Protein AF-A0A9P6ZBT2-F1 (afdb_monomer)

Secondary structure (DSSP, 8-state):
------------HHHHHHHHHHHHHHHHHHHHHHHH-PPPPHHHHHHHHHS-HHHHHHHHHHHHHT------TTTSSPPPP-HHHHHHHHHH-HHHHHHHHHHHHHHHHHHHHHHHHHHHHHHHHHHHHH---HHHHHHHHHHHHHHHHHHHHHHHHHHHHHHHHHHTT-

pLDDT: mean 78.72, std 13.56, range [38.09, 94.31]

Radius of gyration: 25.23 Å; Cα contacts (8 Å, |Δi|>4): 59; chains: 1; bounding box: 61×51×76 Å

Organism: NCBI:txid936053

Sequence (170 aa):
MGENVNEQLNISEEAMEALYSAFIRRYQQEQEERQNGTFLPVEITSELEDTSEQQQEENFKRFRKNSKRYTLDKWTTPERINSELYKEISRHKTDTTDAISKIYDIADTTRFQAKFATEIYEELQYVLQRTNILEEAREILQRTTEQSKRLAIFGLIQAKNQERIVVFGH

Structure (mmCIF, N/CA/C/O backbone):
data_AF-A0A9P6ZBT2-F1
#
_entry.id   AF-A0A9P6ZBT2-F1
#
loop_
_atom_site.group_PDB
_atom_site.id
_atom_site.type_symbol
_atom_site.label_atom_id
_atom_site.label_alt_id
_atom_site.label_comp_id
_atom_site.label_asym_id
_atom_site.label_entity_id
_atom_site.label_seq_id
_atom_site.pdbx_PDB_ins_code
_atom_site.Cartn_x
_atom_site.Cartn_y
_atom_site.Cartn_z
_atom_site.occupancy
_atom_site.B_iso_or_equiv
_atom_site.auth_seq_id
_atom_site.auth_comp_id
_atom_site.auth_asym_id
_atom_site.auth_atom_id
_atom_site.pdbx_PDB_model_num
ATOM 1 N N . MET A 1 1 ? -11.285 -37.917 48.757 1.00 38.09 1 MET A N 1
ATOM 2 C CA . MET A 1 1 ? -12.545 -37.881 47.989 1.00 38.09 1 MET A CA 1
ATOM 3 C C . MET A 1 1 ? -12.279 -36.980 46.801 1.00 38.09 1 MET A C 1
ATOM 5 O O . MET A 1 1 ? -11.949 -35.827 47.026 1.00 38.09 1 MET A O 1
ATOM 9 N N . GLY A 1 2 ? -12.227 -37.538 45.591 1.00 39.59 2 GLY A N 1
ATOM 10 C CA . GLY A 1 2 ? -11.943 -36.774 44.376 1.00 39.59 2 GLY A CA 1
ATOM 11 C C . GLY A 1 2 ? -13.246 -36.261 43.781 1.00 39.59 2 GLY A C 1
ATOM 12 O O . GLY A 1 2 ? -14.105 -37.066 43.427 1.00 39.59 2 GLY A O 1
ATOM 13 N N . GLU A 1 3 ? -13.401 -34.945 43.707 1.00 41.00 3 GLU A N 1
ATOM 14 C CA . GLU A 1 3 ? -14.482 -34.308 42.962 1.00 41.00 3 GLU A CA 1
ATOM 15 C C . GLU A 1 3 ? -14.174 -34.436 41.466 1.00 41.00 3 GLU A C 1
ATOM 17 O O . GLU A 1 3 ? -13.308 -33.753 40.924 1.00 41.00 3 GLU A O 1
ATOM 22 N N . ASN A 1 4 ? -14.857 -35.368 40.799 1.00 47.28 4 ASN A N 1
ATOM 23 C CA . ASN A 1 4 ? -14.935 -35.396 39.344 1.00 47.28 4 ASN A CA 1
ATOM 24 C C . ASN A 1 4 ? -15.876 -34.270 38.906 1.00 47.28 4 ASN A C 1
ATOM 26 O O . ASN A 1 4 ? -17.093 -34.451 38.865 1.00 47.28 4 ASN A O 1
ATOM 30 N N . VAL A 1 5 ? -15.308 -33.112 38.576 1.00 48.91 5 VAL A N 1
ATOM 31 C CA . VAL A 1 5 ? -16.007 -32.054 37.843 1.00 48.91 5 VAL A CA 1
ATOM 32 C C . VAL A 1 5 ? -16.104 -32.504 36.388 1.00 48.91 5 VAL A C 1
ATOM 34 O O . VAL A 1 5 ? -15.252 -32.201 35.561 1.00 48.91 5 VAL A O 1
ATOM 37 N N . ASN A 1 6 ? -17.121 -33.309 36.090 1.00 53.09 6 ASN A N 1
ATOM 38 C CA . ASN A 1 6 ? -17.529 -33.593 34.722 1.00 53.09 6 ASN A CA 1
ATOM 39 C C . ASN A 1 6 ? -18.674 -32.625 34.399 1.00 53.09 6 ASN A C 1
ATOM 41 O O . ASN A 1 6 ? -19.847 -32.993 34.439 1.00 53.09 6 ASN A O 1
ATOM 45 N N . GLU A 1 7 ? -18.331 -31.355 34.169 1.00 52.41 7 GLU A N 1
ATOM 46 C CA . GLU A 1 7 ? -19.251 -30.377 33.586 1.00 52.41 7 GLU A CA 1
ATOM 47 C C . GLU A 1 7 ? -19.532 -30.809 32.145 1.00 52.41 7 GLU A C 1
ATOM 49 O O . GLU A 1 7 ? -18.860 -30.417 31.192 1.00 52.41 7 GLU A O 1
ATOM 54 N N . GLN A 1 8 ? -20.522 -31.686 31.988 1.00 57.12 8 GLN A N 1
ATOM 55 C CA . GLN A 1 8 ? -21.151 -31.916 30.701 1.00 57.12 8 GLN A CA 1
ATOM 56 C C . GLN A 1 8 ? -21.756 -30.580 30.267 1.00 57.12 8 GLN A C 1
ATOM 58 O O . GLN A 1 8 ? -22.723 -30.103 30.859 1.00 57.12 8 GLN A O 1
ATOM 63 N N . LEU A 1 9 ? -21.133 -29.957 29.267 1.00 58.53 9 LEU A N 1
ATOM 64 C CA . LEU A 1 9 ? -21.651 -28.806 28.537 1.00 58.53 9 LEU A CA 1
ATOM 65 C C . LEU A 1 9 ? -23.080 -29.124 28.083 1.00 58.53 9 LEU A C 1
ATOM 67 O O . LEU A 1 9 ? -23.288 -29.806 27.083 1.00 58.53 9 LEU A O 1
ATOM 71 N N . ASN A 1 10 ? -24.063 -28.654 28.849 1.00 60.25 10 ASN A N 1
ATOM 72 C CA . ASN A 1 10 ? -25.479 -28.874 28.588 1.00 60.25 10 ASN A CA 1
ATOM 73 C C . ASN A 1 10 ? -25.926 -27.871 27.512 1.00 60.25 10 ASN A C 1
ATOM 75 O O . ASN A 1 10 ? -26.589 -26.871 27.784 1.00 60.25 10 ASN A O 1
ATOM 79 N N . ILE A 1 11 ? -25.438 -28.079 26.291 1.00 66.81 11 ILE A N 1
ATOM 80 C CA . ILE A 1 11 ? -25.773 -27.268 25.123 1.00 66.81 11 ILE A CA 1
ATOM 81 C C . ILE A 1 11 ? -27.145 -27.741 24.640 1.00 66.81 11 ILE A C 1
ATOM 83 O O . ILE A 1 11 ? -27.321 -28.922 24.349 1.00 66.81 11 ILE A O 1
ATOM 87 N N . SER A 1 12 ? -28.119 -26.827 24.585 1.00 78.75 12 SER A N 1
ATOM 88 C CA . SER A 1 12 ? -29.441 -27.106 24.007 1.00 78.75 12 SER A CA 1
ATOM 89 C C . SER A 1 12 ? -29.292 -27.628 22.575 1.00 78.75 12 SER A C 1
ATOM 91 O O . SER A 1 12 ? -28.443 -27.140 21.829 1.00 78.75 12 SER A O 1
ATOM 93 N N . GLU A 1 13 ? -30.136 -28.575 22.175 1.00 77.06 13 GLU A N 1
ATOM 94 C CA . GLU A 1 13 ? -30.173 -29.123 20.814 1.00 77.06 13 GLU A CA 1
ATOM 95 C C . GLU A 1 13 ? -30.324 -28.007 19.763 1.00 77.06 13 GLU A C 1
ATOM 97 O O . GLU A 1 13 ? -29.588 -27.977 18.780 1.00 77.06 13 GLU A O 1
ATOM 102 N N . GLU A 1 14 ? -31.132 -26.981 20.052 1.00 79.19 14 GLU A N 1
ATOM 103 C CA . GLU A 1 14 ? -31.263 -25.777 19.215 1.00 79.19 14 GLU A CA 1
ATOM 104 C C . GLU A 1 14 ? -29.958 -24.969 19.113 1.00 79.19 14 GLU A C 1
ATOM 106 O O . GLU A 1 14 ? -29.622 -24.438 18.055 1.00 79.19 14 GLU A O 1
ATOM 111 N N . ALA A 1 15 ? -29.192 -24.872 20.204 1.00 78.56 15 ALA A N 1
ATOM 112 C CA . ALA A 1 15 ? -27.905 -24.178 20.201 1.00 78.56 15 ALA A CA 1
ATOM 113 C C . ALA A 1 15 ? -26.845 -24.976 19.425 1.00 78.56 15 ALA A C 1
ATOM 115 O O . ALA A 1 15 ? -25.990 -24.391 18.758 1.00 78.56 15 ALA A O 1
ATOM 116 N N . MET A 1 16 ? -26.922 -26.307 19.469 1.00 81.62 16 MET A N 1
ATOM 117 C CA . MET A 1 16 ? -26.072 -27.197 18.685 1.00 81.62 16 MET A CA 1
ATOM 118 C C . MET A 1 16 ? -26.392 -27.085 17.187 1.00 81.62 16 MET A C 1
ATOM 120 O O . MET A 1 16 ? -25.478 -26.908 16.383 1.00 81.62 16 MET A O 1
ATOM 124 N N . GLU A 1 17 ? -27.669 -27.097 16.799 1.00 84.81 17 GLU A N 1
ATOM 125 C CA . GLU A 1 17 ? -28.095 -26.894 15.407 1.00 84.81 17 GLU A CA 1
ATOM 126 C C . GLU A 1 17 ? -27.737 -25.497 14.877 1.00 84.81 17 GLU A C 1
ATOM 128 O O . GLU A 1 17 ? -27.264 -25.354 13.743 1.00 84.81 17 GLU A O 1
ATOM 133 N N . ALA A 1 18 ? -27.882 -24.454 15.700 1.00 84.56 18 ALA A N 1
ATOM 134 C CA . ALA A 1 18 ? -27.447 -23.099 15.363 1.00 84.56 18 ALA A CA 1
ATOM 135 C C . ALA A 1 18 ? -25.928 -23.019 15.120 1.00 84.56 18 ALA A C 1
ATOM 137 O O . ALA A 1 18 ? -25.475 -22.353 14.187 1.00 84.56 18 ALA A O 1
ATOM 138 N N . LEU A 1 19 ? -25.124 -23.729 15.919 1.00 86.50 19 LEU A N 1
ATOM 139 C CA . LEU A 1 19 ? -23.676 -23.816 15.715 1.00 86.50 19 LEU A CA 1
ATOM 140 C C . LEU A 1 19 ? -23.319 -24.592 14.443 1.00 86.50 19 LEU A C 1
ATOM 142 O O . LEU A 1 19 ? -22.467 -24.138 13.679 1.00 86.50 19 LEU A O 1
ATOM 146 N N . TYR A 1 20 ? -23.980 -25.722 14.178 1.00 85.94 20 TYR A N 1
ATOM 147 C CA . TYR A 1 20 ? -23.745 -26.519 12.970 1.00 85.94 20 TYR A CA 1
ATOM 148 C C . TYR A 1 20 ? -24.129 -25.768 11.694 1.00 85.94 20 TYR A C 1
ATOM 150 O O . TYR A 1 20 ? -23.360 -25.750 10.734 1.00 85.94 20 TYR A O 1
ATOM 158 N N . SER A 1 21 ? -25.280 -25.098 11.682 1.00 85.44 21 SER A N 1
ATOM 159 C CA . SER A 1 21 ? -25.710 -24.271 10.549 1.00 85.44 21 SER A CA 1
ATOM 160 C C . SER A 1 21 ? -24.773 -23.082 10.317 1.00 85.44 21 SER A C 1
ATOM 162 O O . SER A 1 21 ? -24.375 -22.826 9.178 1.00 85.44 21 SER A O 1
ATOM 164 N N . ALA A 1 22 ? -24.338 -22.400 11.382 1.00 86.38 22 ALA A N 1
ATOM 165 C CA . ALA A 1 22 ? -23.339 -21.338 11.286 1.00 86.38 22 ALA A CA 1
ATOM 166 C C . ALA A 1 22 ? -21.985 -21.857 10.770 1.00 86.38 22 ALA A C 1
ATOM 168 O O . ALA A 1 22 ? -21.335 -21.181 9.970 1.00 86.38 22 ALA A O 1
ATOM 169 N N . PHE A 1 23 ? -21.573 -23.056 11.188 1.00 89.94 23 PHE A N 1
ATOM 170 C CA . PHE A 1 23 ? -20.357 -23.711 10.714 1.00 89.94 23 PHE A CA 1
ATOM 171 C C . PHE A 1 23 ? -20.442 -24.061 9.226 1.00 89.94 23 PHE A C 1
ATOM 173 O O . PHE A 1 23 ? -19.544 -23.685 8.479 1.00 89.94 23 PHE A O 1
ATOM 180 N N . ILE A 1 24 ? -21.524 -24.707 8.774 1.00 88.31 24 ILE A N 1
ATOM 181 C CA . ILE A 1 24 ? -21.714 -25.046 7.354 1.00 88.31 24 ILE A CA 1
ATOM 182 C C . ILE A 1 24 ? -21.737 -23.783 6.499 1.00 88.31 24 ILE A C 1
ATOM 184 O O . ILE A 1 24 ? -21.059 -23.736 5.476 1.00 88.31 24 ILE A O 1
ATOM 188 N N . ARG A 1 25 ? -22.442 -22.737 6.943 1.00 87.00 25 ARG A N 1
ATOM 189 C CA . ARG A 1 25 ? -22.468 -21.451 6.244 1.00 87.00 25 ARG A CA 1
ATOM 190 C C . ARG A 1 25 ? -21.069 -20.847 6.119 1.00 87.00 25 ARG A C 1
ATOM 192 O O . ARG A 1 25 ? -20.685 -20.464 5.022 1.00 87.00 25 ARG A O 1
ATOM 199 N N . ARG A 1 26 ? -20.297 -20.779 7.211 1.00 85.00 26 ARG A N 1
ATOM 200 C CA . ARG A 1 26 ? -18.913 -20.268 7.174 1.00 85.00 26 ARG A CA 1
ATOM 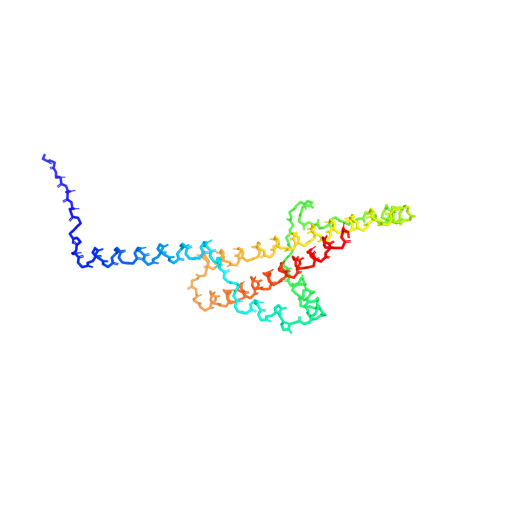201 C C . ARG A 1 26 ? -18.015 -21.120 6.285 1.00 85.00 26 ARG A C 1
ATOM 203 O O . ARG A 1 26 ? -17.242 -20.570 5.518 1.00 85.00 26 ARG A O 1
ATOM 210 N N . TYR A 1 27 ? -18.145 -22.440 6.362 1.00 83.88 27 TYR A N 1
ATOM 211 C CA . TYR A 1 27 ? -17.363 -23.372 5.560 1.00 83.88 27 TYR A CA 1
ATOM 212 C C . TYR A 1 27 ? -17.655 -23.229 4.062 1.00 83.88 27 TYR A C 1
ATOM 214 O O . TYR A 1 27 ? -16.731 -23.212 3.257 1.00 83.88 27 TYR A O 1
ATOM 222 N N . GLN A 1 28 ? -18.928 -23.091 3.683 1.00 83.12 28 GLN A N 1
ATOM 223 C CA . GLN A 1 28 ? -19.331 -22.829 2.300 1.00 83.12 28 GLN A CA 1
ATOM 224 C C . GLN A 1 28 ? -18.818 -21.475 1.819 1.00 83.12 28 GLN A C 1
ATOM 226 O O . GLN A 1 28 ? -18.248 -21.398 0.740 1.00 83.12 28 GLN A O 1
ATOM 231 N N . GLN A 1 29 ? -18.943 -20.439 2.647 1.00 80.00 29 GLN A N 1
ATOM 232 C CA . GLN A 1 29 ? -18.467 -19.098 2.325 1.00 80.00 29 GLN A CA 1
ATOM 233 C C . GLN A 1 29 ? -16.939 -19.069 2.135 1.00 80.00 29 GLN A C 1
ATOM 235 O O . GLN A 1 29 ? -16.449 -18.506 1.165 1.00 80.00 29 GLN A O 1
ATOM 240 N N . GLU A 1 30 ? -16.184 -19.763 2.989 1.00 80.00 30 GLU A N 1
ATOM 241 C CA . GLU A 1 30 ? -14.727 -19.887 2.867 1.00 80.00 30 GLU A CA 1
ATOM 242 C C . GLU A 1 30 ? -14.315 -20.726 1.640 1.00 80.00 30 GLU A C 1
ATOM 244 O O . GLU A 1 30 ? -13.319 -20.430 0.983 1.00 80.00 30 GLU A O 1
ATOM 249 N N . GLN A 1 31 ? -15.082 -21.766 1.293 1.00 78.00 31 GLN A N 1
ATOM 250 C CA . GLN A 1 31 ? -14.878 -22.548 0.067 1.00 78.00 31 GLN A CA 1
ATOM 251 C C . GLN A 1 31 ? -15.168 -21.721 -1.192 1.00 78.00 31 GLN A C 1
ATOM 253 O O . GLN A 1 31 ? -14.400 -21.788 -2.150 1.00 78.00 31 GLN A O 1
ATOM 258 N N . GLU A 1 32 ? -16.235 -20.923 -1.189 1.00 76.88 32 GLU A N 1
ATOM 259 C CA . GLU A 1 32 ? -16.571 -20.006 -2.280 1.00 76.88 32 GLU A CA 1
ATOM 260 C C . GLU A 1 32 ? -15.507 -18.916 -2.440 1.00 76.88 32 GLU A C 1
ATOM 262 O O . GLU A 1 32 ? -15.074 -18.663 -3.560 1.00 76.88 32 GLU A O 1
ATOM 267 N N . GLU A 1 33 ? -15.013 -18.332 -1.345 1.00 77.50 33 GLU A N 1
ATOM 268 C CA . GLU A 1 33 ? -13.908 -17.363 -1.372 1.00 77.50 33 GLU A CA 1
ATOM 269 C C . GLU A 1 33 ? -12.606 -17.985 -1.899 1.00 77.50 33 GLU A C 1
ATOM 271 O O . GLU A 1 33 ? -11.876 -17.348 -2.656 1.00 77.50 33 GLU A O 1
ATOM 276 N N . ARG A 1 34 ? -12.319 -19.248 -1.557 1.00 72.00 34 ARG A N 1
ATOM 277 C CA . ARG A 1 34 ? -11.147 -19.972 -2.079 1.00 72.00 34 ARG A CA 1
ATOM 278 C C . ARG A 1 34 ? -11.271 -20.322 -3.561 1.00 72.00 34 ARG A C 1
ATOM 280 O O . ARG A 1 34 ? -10.258 -20.320 -4.255 1.00 72.00 34 ARG A O 1
ATOM 287 N N . GLN A 1 35 ? -12.471 -20.659 -4.035 1.00 74.44 35 GLN A N 1
ATOM 288 C CA . GLN A 1 35 ? -12.703 -21.062 -5.427 1.00 74.44 35 GLN A CA 1
ATOM 289 C C . GLN A 1 35 ? -12.852 -19.868 -6.372 1.00 74.44 35 GLN A C 1
ATOM 291 O O . GLN A 1 35 ? -12.283 -19.88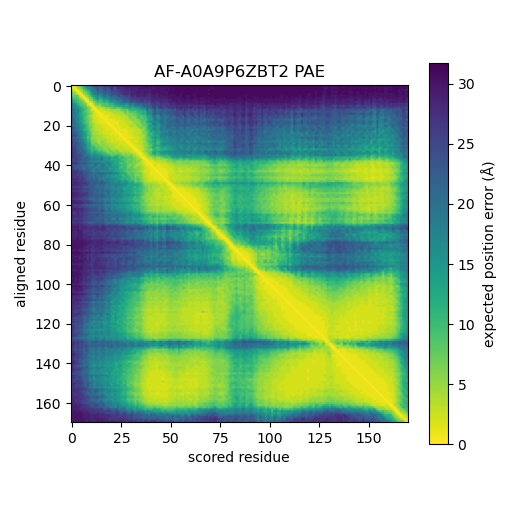0 -7.460 1.00 74.44 35 GLN A O 1
ATOM 296 N N . ASN A 1 36 ? -13.593 -18.840 -5.958 1.00 76.75 36 ASN A N 1
ATOM 297 C CA . ASN A 1 36 ? -13.903 -17.675 -6.788 1.00 76.75 36 ASN A CA 1
ATOM 298 C C . ASN A 1 36 ? -12.931 -16.508 -6.563 1.00 76.75 36 ASN A C 1
ATOM 300 O O . ASN A 1 36 ? -12.925 -15.556 -7.342 1.00 76.75 36 ASN A O 1
ATOM 304 N N . GLY A 1 37 ? -12.101 -16.584 -5.519 1.00 73.94 37 GLY A N 1
ATOM 305 C CA . GLY A 1 37 ? -11.262 -15.480 -5.075 1.00 73.94 37 GLY A CA 1
ATOM 306 C C . GLY A 1 37 ? -12.072 -14.382 -4.382 1.00 73.94 37 GLY A C 1
ATOM 307 O O . GLY A 1 37 ? -13.297 -14.305 -4.472 1.00 73.94 37 GLY A O 1
ATOM 308 N N . THR A 1 38 ? -11.373 -13.501 -3.672 1.00 79.69 38 THR A N 1
ATOM 309 C CA . THR A 1 38 ? -11.974 -12.296 -3.091 1.00 79.69 38 THR A CA 1
ATOM 310 C C . THR A 1 38 ? -11.853 -11.149 -4.086 1.00 79.69 38 THR A C 1
ATOM 312 O O . THR A 1 38 ? -10.755 -10.843 -4.556 1.00 79.69 38 THR A O 1
ATOM 315 N N . PHE A 1 39 ? -12.972 -10.498 -4.403 1.00 82.25 39 PHE A N 1
ATOM 316 C CA . PHE A 1 39 ? -12.956 -9.298 -5.236 1.00 82.25 39 PHE A CA 1
ATOM 317 C C . PHE A 1 39 ? -12.216 -8.156 -4.534 1.00 82.25 39 PHE A C 1
ATOM 319 O O . PHE A 1 39 ? -12.276 -8.011 -3.310 1.00 82.25 39 PHE A O 1
ATOM 326 N N . LEU A 1 40 ? -11.530 -7.326 -5.322 1.00 85.31 40 LEU A N 1
ATOM 327 C CA . LEU A 1 40 ? -10.942 -6.096 -4.806 1.00 85.31 40 LEU A CA 1
ATOM 328 C C . LEU A 1 40 ? -12.048 -5.165 -4.272 1.00 85.31 40 LEU A C 1
ATOM 330 O O . LEU A 1 40 ? -13.136 -5.120 -4.851 1.00 85.31 40 LEU A O 1
ATOM 334 N N . PRO A 1 41 ? -11.780 -4.400 -3.198 1.00 90.81 41 PRO A N 1
ATOM 335 C CA . PRO A 1 41 ? -12.694 -3.373 -2.713 1.00 90.81 41 PRO A CA 1
ATOM 336 C C . PRO A 1 41 ? -13.097 -2.387 -3.814 1.00 90.81 41 PRO A C 1
ATOM 338 O O . PRO A 1 41 ? -12.253 -1.976 -4.616 1.00 90.81 41 PRO A O 1
ATOM 341 N N . VAL A 1 42 ? -14.367 -1.971 -3.808 1.00 87.56 42 VAL A N 1
ATOM 342 C CA . VAL A 1 42 ? -14.959 -1.109 -4.846 1.00 87.56 42 VAL A CA 1
ATOM 343 C C . VAL A 1 42 ? -14.180 0.196 -4.995 1.00 87.56 42 VAL A C 1
ATOM 345 O O . VAL A 1 42 ? -13.911 0.640 -6.105 1.00 87.56 42 VAL A O 1
ATOM 348 N N . GLU A 1 43 ? -13.745 0.788 -3.885 1.00 88.62 43 GLU A N 1
ATOM 349 C CA . GLU A 1 43 ? -12.986 2.037 -3.884 1.00 88.62 43 GLU A CA 1
ATOM 350 C C . GLU A 1 43 ? -11.631 1.899 -4.587 1.00 88.62 43 GLU A C 1
ATOM 352 O O . GLU A 1 43 ? -11.147 2.859 -5.184 1.00 88.62 43 GLU A O 1
ATOM 357 N N . ILE A 1 44 ? -11.015 0.713 -4.523 1.00 90.75 44 ILE A N 1
ATOM 358 C CA . ILE A 1 44 ? -9.761 0.418 -5.223 1.00 90.75 44 ILE A CA 1
ATOM 359 C C . ILE A 1 44 ? -10.043 0.217 -6.710 1.00 90.75 44 ILE A C 1
ATOM 361 O O . ILE A 1 44 ? -9.352 0.811 -7.534 1.00 90.75 44 ILE A O 1
ATOM 365 N N . THR A 1 45 ? -11.051 -0.582 -7.068 1.00 89.50 45 THR A N 1
ATOM 366 C CA . THR A 1 45 ? -11.379 -0.834 -8.479 1.00 89.50 45 THR A CA 1
ATOM 367 C C . THR A 1 45 ? -11.813 0.430 -9.209 1.00 89.50 45 THR A C 1
ATOM 369 O O . THR A 1 45 ? -11.292 0.703 -10.285 1.00 89.50 45 THR A O 1
ATOM 372 N N . SER A 1 46 ? -12.678 1.250 -8.606 1.00 88.69 46 SER A N 1
ATOM 373 C CA . SER A 1 46 ? -13.133 2.500 -9.220 1.00 88.69 46 SER A CA 1
ATOM 374 C C . SER A 1 46 ? -11.973 3.466 -9.445 1.00 88.69 46 SER A C 1
ATOM 376 O O . SER A 1 46 ? -11.831 4.012 -10.530 1.00 88.69 46 SER A O 1
ATOM 378 N N . GLU A 1 47 ? -11.067 3.631 -8.475 1.00 88.38 47 GLU A N 1
ATOM 379 C CA . GLU A 1 47 ? -9.926 4.533 -8.669 1.00 88.38 47 GLU A CA 1
ATOM 380 C C . GLU A 1 47 ? -8.963 4.030 -9.762 1.00 88.38 47 GLU A C 1
ATOM 382 O O . GLU A 1 47 ? -8.400 4.839 -10.502 1.00 88.38 47 GLU A O 1
ATOM 387 N N . LEU A 1 48 ? -8.793 2.713 -9.904 1.00 87.56 48 LEU A N 1
ATOM 388 C CA . LEU A 1 48 ? -7.974 2.123 -10.967 1.00 87.56 48 LEU A CA 1
ATOM 389 C C . LEU A 1 48 ? -8.562 2.336 -12.371 1.00 87.56 48 LEU A C 1
ATOM 391 O O . LEU A 1 48 ? -7.791 2.444 -13.329 1.00 87.56 48 LEU A O 1
ATOM 395 N N . GLU A 1 49 ? -9.888 2.378 -12.495 1.00 87.31 49 GLU A N 1
ATOM 396 C CA . GLU A 1 49 ? -10.605 2.546 -13.766 1.00 87.31 49 GLU A CA 1
ATOM 397 C C . GLU A 1 49 ? -10.804 4.021 -14.139 1.00 87.31 49 GLU A C 1
ATOM 399 O O . GLU A 1 49 ? -10.585 4.404 -15.290 1.00 87.31 49 GLU A O 1
ATOM 404 N N . ASP A 1 50 ? -11.152 4.857 -13.161 1.00 89.00 50 ASP A N 1
ATOM 405 C CA . ASP A 1 50 ? -11.566 6.247 -13.378 1.00 89.00 50 ASP A CA 1
ATOM 406 C C . ASP A 1 50 ? -10.385 7.233 -13.425 1.00 89.00 50 ASP A C 1
ATOM 408 O O . ASP A 1 50 ? -10.528 8.376 -13.871 1.00 89.00 50 ASP A O 1
ATOM 412 N N . THR A 1 51 ? -9.198 6.824 -12.965 1.00 86.31 51 THR A N 1
ATOM 413 C CA . THR A 1 51 ? -8.027 7.709 -12.886 1.00 86.31 51 THR A CA 1
ATOM 414 C C . THR A 1 51 ? -7.130 7.558 -14.113 1.00 86.31 51 THR A C 1
ATOM 416 O O . THR A 1 51 ? -6.628 6.473 -14.400 1.00 86.31 51 THR A O 1
ATOM 419 N N . SER A 1 52 ? -6.842 8.666 -14.802 1.00 87.00 52 SER A N 1
ATOM 420 C CA . SER A 1 52 ? -5.897 8.685 -15.929 1.00 87.00 52 SER A CA 1
ATOM 421 C C . SER A 1 52 ? -4.456 8.374 -15.494 1.00 87.00 52 SER A C 1
ATOM 423 O O . SER A 1 52 ? -4.069 8.675 -14.365 1.00 87.00 52 SER A O 1
ATOM 425 N N . GLU A 1 53 ? -3.620 7.850 -16.401 1.00 83.75 53 GLU A N 1
ATOM 426 C CA . GLU A 1 53 ? -2.200 7.551 -16.116 1.00 83.75 53 GLU A CA 1
ATOM 427 C C . GLU A 1 53 ? -1.445 8.781 -15.568 1.00 83.75 53 GLU A C 1
ATOM 429 O O . GLU A 1 53 ? -0.670 8.676 -14.617 1.00 83.75 53 GLU A O 1
ATOM 434 N N . GLN A 1 54 ? -1.718 9.975 -16.109 1.00 84.81 54 GLN A N 1
ATOM 435 C CA . GLN A 1 54 ? -1.115 11.219 -15.620 1.00 84.81 54 GLN A CA 1
ATOM 436 C C . GLN A 1 54 ? -1.536 11.531 -14.177 1.00 84.81 54 GLN A C 1
ATOM 438 O O . GLN A 1 54 ? -0.702 11.908 -13.353 1.00 84.81 54 GLN A O 1
ATOM 443 N N . GLN A 1 55 ? -2.820 11.361 -13.857 1.00 85.56 55 GLN A N 1
ATOM 444 C CA . GLN A 1 55 ? -3.326 11.614 -12.513 1.00 85.56 55 GLN A CA 1
ATOM 445 C C . GLN A 1 55 ? -2.806 10.571 -11.512 1.00 85.56 55 GLN A C 1
ATOM 447 O O . GLN A 1 55 ? -2.495 10.924 -10.374 1.00 85.56 55 GLN A O 1
A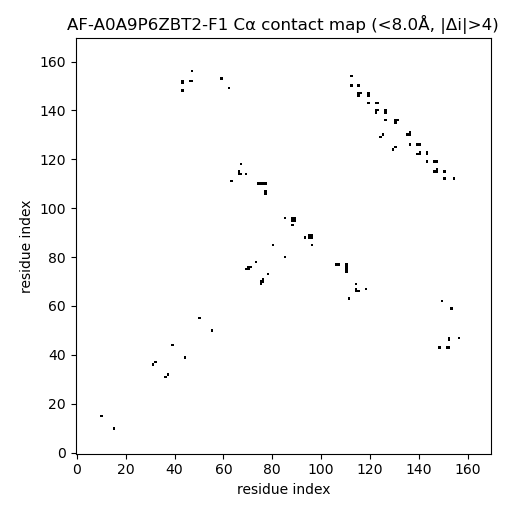TOM 452 N N . GLN A 1 56 ? -2.642 9.314 -11.934 1.00 85.12 56 GLN A N 1
ATOM 453 C CA . GLN A 1 56 ? -2.009 8.266 -11.130 1.00 85.12 56 GLN A CA 1
ATOM 454 C C . GLN A 1 56 ? -0.562 8.641 -10.779 1.00 85.12 56 GLN A C 1
ATOM 456 O O . GLN A 1 56 ? -0.186 8.613 -9.608 1.00 85.12 56 GLN A O 1
ATOM 461 N N . GLU A 1 57 ? 0.223 9.092 -11.759 1.00 84.38 57 GLU A N 1
ATOM 462 C CA . GLU A 1 57 ? 1.609 9.528 -11.552 1.00 84.38 57 GLU A CA 1
ATOM 463 C C . GLU A 1 57 ? 1.708 10.722 -10.582 1.00 84.38 57 GLU A C 1
ATOM 465 O O . GLU A 1 57 ? 2.568 10.766 -9.695 1.00 84.38 57 GLU A O 1
ATOM 470 N N . GLU A 1 58 ? 0.801 11.694 -10.696 1.00 87.44 58 GLU A N 1
ATOM 471 C CA . GLU A 1 58 ? 0.724 12.808 -9.748 1.00 87.44 58 GLU A CA 1
ATOM 472 C C . GLU A 1 58 ? 0.351 12.349 -8.335 1.00 87.44 58 GLU A C 1
ATOM 474 O O . GLU A 1 58 ? 0.973 12.784 -7.356 1.00 87.44 58 GLU A O 1
ATOM 479 N N . ASN A 1 59 ? -0.630 11.452 -8.222 1.00 86.00 59 ASN A N 1
ATOM 480 C CA . ASN A 1 59 ? -1.048 10.872 -6.949 1.00 86.00 59 ASN A CA 1
ATOM 481 C C . ASN A 1 59 ? 0.121 10.130 -6.291 1.00 86.00 59 ASN A C 1
ATOM 483 O O . ASN A 1 59 ? 0.367 10.314 -5.098 1.00 86.00 59 ASN A O 1
ATOM 487 N N . PHE A 1 60 ? 0.912 9.387 -7.065 1.00 84.94 60 PHE A N 1
ATOM 488 C CA . PHE A 1 60 ? 2.094 8.681 -6.573 1.00 84.94 60 PHE A CA 1
ATOM 489 C C . PHE A 1 60 ? 3.190 9.617 -6.092 1.00 84.94 60 PHE A C 1
ATOM 491 O O . PHE A 1 60 ? 3.741 9.404 -5.011 1.00 84.94 60 PHE A O 1
ATOM 498 N N . LYS A 1 61 ? 3.485 10.690 -6.832 1.00 86.19 61 LYS A N 1
ATOM 499 C CA . LYS A 1 61 ? 4.468 11.694 -6.393 1.00 86.19 61 LYS A CA 1
ATOM 500 C C . LYS A 1 61 ? 4.064 12.334 -5.071 1.00 86.19 61 LYS A C 1
ATOM 502 O O . LYS A 1 61 ? 4.905 12.488 -4.182 1.00 86.19 61 LYS A O 1
ATOM 507 N N . ARG A 1 62 ? 2.784 12.688 -4.922 1.00 86.38 62 ARG A N 1
ATOM 508 C CA . ARG A 1 62 ? 2.245 13.255 -3.675 1.00 86.38 62 ARG A CA 1
ATOM 509 C C . ARG A 1 62 ? 2.316 12.244 -2.537 1.00 86.38 62 ARG A C 1
ATOM 511 O O . ARG A 1 62 ? 2.824 12.578 -1.471 1.00 86.38 62 ARG A O 1
ATOM 518 N N . PHE A 1 63 ? 1.880 11.013 -2.786 1.00 85.06 63 PHE A N 1
ATOM 519 C CA . PHE A 1 63 ? 1.901 9.938 -1.801 1.00 85.06 63 PHE A CA 1
ATOM 520 C C . PHE A 1 63 ? 3.329 9.668 -1.316 1.00 85.06 63 PHE A C 1
ATOM 522 O O . PHE A 1 63 ? 3.598 9.696 -0.119 1.00 85.06 63 PHE A O 1
ATOM 529 N N . ARG A 1 64 ? 4.288 9.570 -2.241 1.00 81.50 64 ARG A N 1
ATOM 530 C CA . ARG A 1 64 ? 5.701 9.343 -1.931 1.00 81.50 64 ARG A CA 1
ATOM 531 C C . ARG A 1 64 ? 6.382 10.483 -1.194 1.00 81.50 64 ARG A C 1
ATOM 533 O O . ARG A 1 64 ? 7.280 10.236 -0.397 1.00 81.50 64 ARG A O 1
ATOM 540 N N . LYS A 1 65 ? 5.960 11.725 -1.418 1.00 83.12 65 LYS A N 1
ATOM 541 C CA . LYS A 1 65 ? 6.483 12.877 -0.675 1.00 83.12 65 LYS A CA 1
ATOM 542 C C . LYS A 1 65 ? 6.096 12.842 0.808 1.00 83.12 65 LYS A C 1
ATOM 544 O O . LYS A 1 65 ? 6.836 13.378 1.628 1.00 83.12 65 LYS A O 1
ATOM 549 N N . ASN A 1 66 ? 4.973 12.207 1.138 1.00 78.19 66 ASN A N 1
ATOM 550 C CA . ASN A 1 66 ? 4.415 12.191 2.487 1.00 78.19 66 ASN A CA 1
ATOM 551 C C . ASN A 1 66 ? 4.919 11.024 3.356 1.00 78.19 66 ASN A C 1
ATOM 553 O O . ASN A 1 66 ? 4.552 10.959 4.525 1.00 78.19 66 ASN A O 1
ATOM 557 N N . SER A 1 67 ? 5.759 10.129 2.821 1.00 78.50 67 SER A N 1
ATOM 558 C CA . SER A 1 67 ? 6.289 8.980 3.569 1.00 78.50 67 SER A CA 1
ATOM 559 C C . SER A 1 67 ? 7.299 9.389 4.640 1.00 78.50 67 SER A C 1
ATOM 561 O O . SER A 1 67 ? 8.155 10.255 4.404 1.00 78.50 67 SER A O 1
ATOM 563 N N . LYS A 1 68 ? 7.301 8.677 5.764 1.00 80.50 68 LYS A N 1
ATOM 564 C CA . LYS A 1 68 ? 8.352 8.760 6.777 1.00 80.50 68 LYS A CA 1
ATOM 565 C C . LYS A 1 68 ? 9.688 8.259 6.222 1.00 80.50 68 LYS A C 1
ATOM 567 O O . LYS A 1 68 ? 9.784 7.407 5.335 1.00 80.50 68 LYS A O 1
ATOM 572 N N . ARG A 1 69 ? 10.777 8.799 6.774 1.00 76.81 69 ARG A N 1
ATOM 573 C CA . ARG A 1 69 ? 12.134 8.336 6.468 1.00 76.81 69 ARG A CA 1
ATOM 574 C C . ARG A 1 69 ? 12.542 7.261 7.463 1.00 76.81 69 ARG A C 1
ATOM 576 O O . ARG A 1 69 ? 12.843 7.568 8.608 1.00 76.81 69 ARG A O 1
ATOM 583 N N . TYR A 1 70 ? 12.612 6.028 6.983 1.00 76.38 70 TYR A N 1
ATOM 584 C CA . TYR A 1 70 ? 13.218 4.919 7.711 1.00 76.38 70 TYR A CA 1
ATOM 585 C C . TYR A 1 70 ? 14.689 4.779 7.335 1.00 76.38 70 TYR A C 1
ATOM 587 O O . TYR A 1 70 ? 15.033 4.781 6.149 1.00 76.38 70 TYR A O 1
ATOM 595 N N . THR A 1 71 ? 15.546 4.647 8.342 1.00 69.06 71 THR A N 1
ATOM 596 C CA . THR A 1 71 ? 16.976 4.378 8.180 1.00 69.06 71 THR A CA 1
ATOM 597 C C . THR A 1 71 ? 17.292 3.000 8.745 1.00 69.06 71 THR A C 1
ATOM 599 O O . THR A 1 71 ? 17.305 2.829 9.962 1.00 69.06 71 THR A O 1
ATOM 602 N N . LEU A 1 72 ? 17.543 2.026 7.872 1.00 60.66 72 LEU A N 1
ATOM 603 C CA . LEU A 1 72 ? 18.053 0.706 8.232 1.00 60.66 72 LEU A CA 1
ATOM 604 C C . LEU A 1 72 ? 19.029 0.230 7.144 1.00 60.66 72 LEU A C 1
ATOM 606 O O . LEU A 1 72 ? 18.618 -0.222 6.074 1.00 60.66 72 LEU A O 1
ATOM 610 N N . ASP A 1 73 ? 20.328 0.353 7.429 1.00 63.41 73 ASP A N 1
ATOM 611 C CA . ASP A 1 73 ? 21.440 -0.085 6.574 1.00 63.41 73 ASP A CA 1
ATOM 612 C C . ASP A 1 73 ? 21.259 0.248 5.067 1.00 63.41 73 ASP A C 1
ATOM 614 O O . ASP A 1 73 ? 20.565 1.187 4.663 1.00 63.41 73 ASP A O 1
ATOM 618 N N . LYS A 1 74 ? 21.946 -0.495 4.191 1.00 60.19 74 LYS A N 1
ATOM 619 C CA . LYS A 1 74 ? 21.966 -0.281 2.734 1.00 60.19 74 LYS A CA 1
ATOM 620 C C . LYS A 1 74 ? 20.649 -0.634 2.027 1.00 60.19 74 LYS A C 1
ATOM 622 O O . LYS A 1 74 ? 20.442 -0.247 0.885 1.00 60.19 74 LYS A O 1
ATOM 627 N N . TRP A 1 75 ? 19.746 -1.364 2.679 1.00 62.28 75 TRP A N 1
ATOM 628 C CA . TRP A 1 75 ? 18.578 -1.981 2.045 1.00 62.28 75 TRP A CA 1
ATOM 629 C C . TRP A 1 75 ? 17.318 -1.106 2.105 1.00 62.28 75 TRP A C 1
ATOM 631 O O . TRP A 1 75 ? 16.459 -1.250 1.236 1.00 62.28 75 TRP A O 1
ATOM 641 N N . THR A 1 76 ? 17.244 -0.108 3.000 1.00 59.69 76 THR A N 1
ATOM 642 C CA . THR A 1 76 ? 16.154 0.898 3.004 1.00 59.69 76 THR A CA 1
ATOM 643 C C . THR A 1 76 ? 16.417 2.130 2.140 1.00 59.69 76 THR A C 1
ATOM 645 O O . THR A 1 76 ? 15.505 2.937 1.904 1.00 59.69 76 THR A O 1
ATOM 648 N N . THR A 1 77 ? 17.654 2.301 1.674 1.00 62.66 77 THR A N 1
ATOM 649 C CA . THR A 1 77 ? 18.081 3.458 0.883 1.00 62.66 77 THR A CA 1
ATOM 650 C C . THR A 1 77 ? 18.327 3.013 -0.557 1.00 62.66 77 THR A C 1
ATOM 652 O O . THR A 1 77 ? 19.096 2.080 -0.766 1.00 62.66 77 THR A O 1
ATOM 655 N N . PRO A 1 78 ? 17.693 3.638 -1.563 1.00 62.19 78 PRO A N 1
ATOM 656 C CA . PRO A 1 78 ? 18.018 3.356 -2.954 1.00 62.19 78 PRO A CA 1
ATOM 657 C C . PRO A 1 78 ? 19.484 3.725 -3.213 1.00 62.19 78 PRO A C 1
ATOM 659 O O . PRO A 1 78 ? 19.865 4.890 -3.076 1.00 62.19 78 PRO A O 1
ATOM 662 N N . GLU A 1 79 ? 20.319 2.748 -3.563 1.00 64.94 79 GLU A N 1
ATOM 663 C CA . GLU A 1 79 ? 21.657 3.034 -4.079 1.00 64.94 79 GLU A CA 1
ATOM 664 C C . GLU A 1 79 ? 21.512 3.646 -5.478 1.00 64.94 79 GLU A C 1
ATOM 666 O O . GLU A 1 79 ? 20.758 3.145 -6.314 1.00 64.94 79 GLU A O 1
ATOM 671 N N . ARG A 1 80 ? 22.199 4.764 -5.739 1.00 60.31 80 ARG A N 1
ATOM 672 C CA . ARG A 1 80 ? 22.207 5.370 -7.075 1.00 60.31 80 ARG A CA 1
ATOM 673 C C . ARG A 1 80 ? 23.081 4.523 -7.993 1.00 60.31 80 ARG A C 1
ATOM 675 O O . ARG A 1 80 ? 24.217 4.219 -7.634 1.00 60.31 80 ARG A O 1
ATOM 682 N N . ILE A 1 81 ? 22.581 4.205 -9.187 1.00 60.69 81 ILE A N 1
ATOM 683 C CA . ILE A 1 81 ? 23.417 3.664 -10.264 1.00 60.69 81 ILE A CA 1
ATOM 684 C C . ILE A 1 81 ? 24.583 4.638 -10.482 1.00 60.69 81 ILE A C 1
ATOM 686 O O . ILE A 1 81 ? 24.368 5.850 -10.578 1.00 60.69 81 ILE A O 1
ATOM 690 N N . ASN A 1 82 ? 25.817 4.131 -10.549 1.00 62.41 82 ASN A N 1
ATOM 691 C CA . ASN A 1 82 ? 26.967 4.956 -10.908 1.00 62.41 82 ASN A CA 1
ATOM 692 C C . ASN A 1 82 ? 26.738 5.531 -12.316 1.00 62.41 82 ASN A C 1
ATOM 694 O O . ASN A 1 82 ? 26.691 4.790 -13.298 1.00 62.41 82 ASN A O 1
ATOM 698 N N . SER A 1 83 ? 26.578 6.854 -12.405 1.00 62.78 83 SER A N 1
ATOM 699 C CA . SER A 1 83 ? 26.181 7.539 -13.637 1.00 62.78 83 SER A 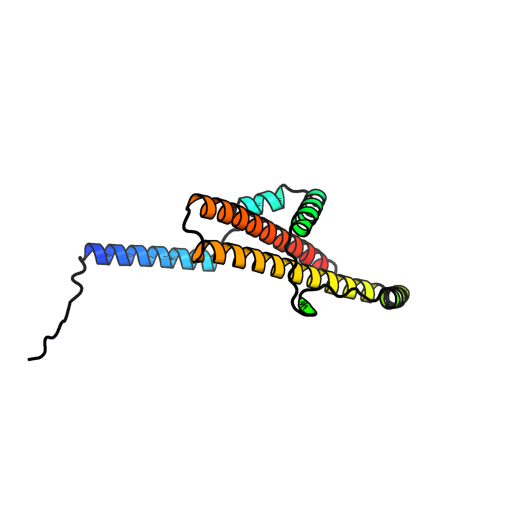CA 1
ATOM 700 C C . SER A 1 83 ? 27.197 7.395 -14.764 1.00 62.78 83 SER A C 1
ATOM 702 O O . SER A 1 83 ? 26.813 7.440 -15.928 1.00 62.78 83 SER A O 1
ATOM 704 N N . GLU A 1 84 ? 28.478 7.223 -14.437 1.00 64.62 84 GLU A N 1
ATOM 705 C CA . GLU A 1 84 ? 29.528 7.046 -15.441 1.00 64.62 84 GLU A CA 1
ATOM 706 C C . GLU A 1 84 ? 29.497 5.627 -16.016 1.00 64.62 84 GLU A C 1
ATOM 708 O O . GLU A 1 84 ? 29.485 5.462 -17.234 1.00 64.62 84 GLU A O 1
ATOM 713 N N . LEU A 1 85 ? 29.321 4.615 -15.158 1.00 64.31 85 LEU A N 1
ATOM 714 C CA . LEU A 1 85 ? 29.145 3.225 -15.588 1.00 64.31 85 LEU A CA 1
ATOM 715 C C . LEU A 1 85 ? 27.864 3.048 -16.423 1.00 64.31 85 LEU A C 1
ATOM 717 O O . LEU A 1 85 ? 27.866 2.353 -17.435 1.00 64.31 85 LEU A O 1
ATOM 721 N N . TYR A 1 86 ? 26.774 3.716 -16.038 1.00 67.88 86 TYR A N 1
ATOM 722 C CA . TYR A 1 86 ? 25.519 3.694 -16.791 1.00 67.88 86 TYR A CA 1
ATOM 723 C C . TYR A 1 86 ? 25.676 4.262 -18.205 1.00 67.88 86 TYR A C 1
ATOM 725 O O . TYR A 1 86 ? 25.212 3.653 -19.166 1.00 67.88 86 TYR A O 1
ATOM 733 N N . LYS A 1 87 ? 26.355 5.411 -18.342 1.00 68.69 87 LYS A N 1
ATOM 734 C CA . LYS A 1 87 ? 26.637 6.037 -19.646 1.00 68.69 87 LYS A CA 1
ATOM 735 C C . LYS A 1 87 ? 27.521 5.160 -20.527 1.00 68.69 87 LYS A C 1
ATOM 737 O O . LYS A 1 87 ? 27.369 5.170 -21.744 1.00 68.69 87 LYS A O 1
ATOM 742 N N . GLU A 1 88 ? 28.470 4.449 -19.933 1.00 67.62 88 GLU A N 1
ATOM 743 C CA . GLU A 1 88 ? 29.375 3.574 -20.672 1.00 67.62 88 GLU A CA 1
ATOM 744 C C . GLU A 1 88 ? 28.647 2.323 -21.183 1.00 67.62 88 GLU A C 1
ATOM 746 O O . GLU A 1 88 ? 28.746 1.994 -22.364 1.00 67.62 88 GLU A O 1
ATOM 751 N N . ILE A 1 89 ? 27.814 1.691 -20.349 1.00 66.12 89 ILE A N 1
ATOM 752 C CA . ILE A 1 89 ? 26.988 0.544 -20.759 1.00 66.12 89 ILE A CA 1
ATOM 753 C C . ILE A 1 89 ? 25.938 0.971 -21.798 1.00 66.12 89 ILE A C 1
ATOM 755 O O . ILE A 1 89 ? 25.761 0.271 -22.795 1.00 66.12 89 ILE A O 1
ATOM 759 N N . SER A 1 90 ? 25.304 2.141 -21.638 1.00 67.94 90 SER A N 1
ATOM 760 C CA . SER A 1 90 ? 24.253 2.608 -22.559 1.00 67.94 90 SER A CA 1
ATOM 761 C C . SER A 1 90 ? 24.756 2.909 -23.965 1.00 67.94 90 SER A C 1
ATOM 763 O O . SER A 1 90 ? 24.007 2.763 -24.930 1.00 67.94 90 SER A O 1
ATOM 765 N N . ARG A 1 91 ? 26.038 3.267 -24.101 1.00 68.50 91 ARG A N 1
ATOM 766 C CA . ARG A 1 91 ? 26.700 3.472 -25.396 1.00 68.50 91 ARG A CA 1
ATOM 767 C C . ARG A 1 91 ? 26.938 2.178 -26.170 1.00 68.50 91 ARG A C 1
ATOM 769 O O . ARG A 1 91 ? 27.063 2.237 -27.389 1.00 68.50 91 ARG A O 1
ATOM 776 N N . HIS A 1 92 ? 27.024 1.037 -25.487 1.00 67.31 92 HIS A N 1
ATOM 777 C CA . HIS A 1 92 ? 27.420 -0.232 -26.101 1.00 67.31 92 HIS A CA 1
ATOM 778 C C . HIS A 1 92 ? 26.319 -1.298 -26.100 1.00 67.31 92 HIS A C 1
ATOM 780 O O . HIS A 1 92 ? 26.333 -2.164 -26.973 1.00 67.31 92 HIS A O 1
ATOM 786 N N . LYS A 1 93 ? 25.379 -1.260 -25.146 1.00 70.31 93 LYS A N 1
ATOM 787 C CA . LYS A 1 93 ? 24.278 -2.226 -25.012 1.00 70.31 93 LYS A CA 1
ATOM 788 C C . LYS A 1 93 ? 23.038 -1.586 -24.381 1.00 70.31 93 LYS A C 1
ATOM 790 O O . LYS A 1 93 ? 22.794 -1.741 -23.184 1.00 70.31 93 LYS A O 1
ATOM 795 N N . THR A 1 94 ? 22.231 -0.919 -25.202 1.00 73.38 94 THR A N 1
ATOM 796 C CA . THR A 1 94 ? 20.987 -0.254 -24.779 1.00 73.38 94 THR A CA 1
ATOM 797 C C . THR A 1 94 ? 20.033 -1.213 -24.054 1.00 73.38 94 THR A C 1
ATOM 799 O O . THR A 1 94 ? 19.586 -0.894 -22.958 1.00 73.38 94 THR A O 1
ATOM 802 N N . ASP 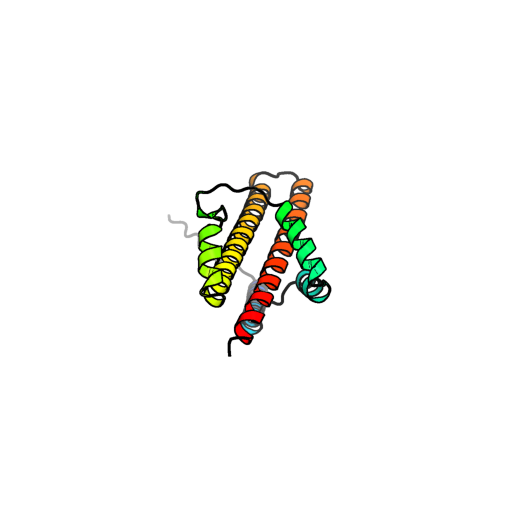A 1 95 ? 19.862 -2.444 -24.548 1.00 71.75 95 ASP A N 1
ATOM 803 C CA . ASP A 1 95 ? 19.000 -3.453 -23.906 1.00 71.75 95 ASP A CA 1
ATOM 804 C C . ASP A 1 95 ? 19.462 -3.833 -22.488 1.00 71.75 95 ASP A C 1
ATOM 806 O O . ASP A 1 95 ? 18.656 -4.074 -21.589 1.00 71.75 95 ASP A O 1
ATOM 810 N N . THR A 1 96 ? 20.781 -3.882 -22.263 1.00 73.88 96 THR A N 1
ATOM 811 C CA . THR A 1 96 ? 21.354 -4.186 -20.940 1.00 73.88 96 THR A CA 1
ATOM 812 C C . THR A 1 96 ? 21.135 -3.022 -19.980 1.00 73.88 96 THR A C 1
ATOM 814 O O . THR A 1 96 ? 20.821 -3.232 -18.811 1.00 73.88 96 THR A O 1
ATOM 817 N N . THR A 1 97 ? 21.261 -1.793 -20.474 1.00 74.06 97 THR A N 1
ATOM 818 C CA . THR A 1 97 ? 20.959 -0.581 -19.714 1.00 74.06 97 THR A CA 1
ATOM 819 C C . THR A 1 97 ? 19.486 -0.514 -19.320 1.00 74.06 97 THR A C 1
ATOM 821 O O . THR A 1 97 ? 19.194 -0.250 -18.155 1.00 74.06 97 THR A O 1
ATOM 824 N N . ASP A 1 98 ? 18.572 -0.824 -20.238 1.00 74.75 98 ASP A N 1
ATOM 825 C CA . ASP A 1 98 ? 17.133 -0.828 -19.968 1.00 74.75 98 ASP A CA 1
ATOM 826 C C . ASP A 1 98 ? 16.749 -1.908 -18.950 1.00 74.75 98 ASP A C 1
ATOM 828 O O . ASP A 1 98 ? 15.951 -1.659 -18.045 1.00 74.75 98 ASP A O 1
ATOM 832 N N . ALA A 1 99 ? 17.353 -3.098 -19.042 1.00 77.31 99 ALA A N 1
ATOM 833 C CA . ALA A 1 99 ? 17.162 -4.161 -18.058 1.00 77.31 99 ALA A CA 1
ATOM 834 C C . ALA A 1 99 ? 17.664 -3.756 -16.661 1.00 77.31 99 ALA A C 1
ATOM 836 O O . ALA A 1 99 ? 16.970 -3.980 -15.669 1.00 77.31 99 ALA A O 1
ATOM 837 N N . ILE A 1 100 ? 18.842 -3.125 -16.577 1.00 76.50 100 ILE A N 1
ATOM 838 C CA . ILE A 1 100 ? 19.390 -2.624 -15.311 1.00 76.50 100 ILE A CA 1
ATOM 839 C C . ILE A 1 100 ? 18.459 -1.562 -14.720 1.00 76.50 100 ILE A C 1
ATOM 841 O O . ILE A 1 100 ? 18.060 -1.702 -13.567 1.00 76.50 100 ILE A O 1
ATOM 845 N N . SER A 1 101 ? 18.053 -0.551 -15.493 1.00 77.44 101 SER A N 1
ATOM 846 C CA . SER A 1 101 ? 17.128 0.493 -15.025 1.00 77.44 101 SER A CA 1
ATOM 847 C C . SER A 1 101 ? 15.837 -0.094 -14.456 1.00 77.44 101 SER A C 1
ATOM 849 O O . SER A 1 101 ? 15.454 0.245 -13.339 1.00 77.44 101 SER A O 1
ATOM 851 N N . LYS A 1 102 ? 15.237 -1.072 -15.148 1.00 77.19 102 LYS A N 1
ATOM 852 C CA . LYS A 1 102 ? 14.024 -1.759 -14.677 1.00 77.19 102 LYS A CA 1
ATOM 853 C C . LYS A 1 102 ? 14.222 -2.480 -13.342 1.00 77.19 102 LYS A C 1
ATOM 855 O O . LYS A 1 102 ? 13.346 -2.420 -12.485 1.00 77.19 102 LYS A O 1
ATOM 860 N N . ILE A 1 103 ? 15.361 -3.148 -13.134 1.00 80.69 103 ILE A N 1
ATOM 861 C CA . ILE A 1 103 ? 15.669 -3.803 -11.849 1.00 80.69 103 ILE A CA 1
ATOM 862 C C . ILE A 1 103 ? 15.732 -2.768 -10.721 1.00 80.69 103 ILE A C 1
ATOM 864 O O . ILE A 1 103 ? 15.215 -3.013 -9.629 1.00 80.69 103 ILE A O 1
ATOM 868 N N . TYR A 1 104 ? 16.333 -1.604 -10.979 1.00 78.62 104 TYR A N 1
ATOM 869 C CA . TYR A 1 104 ? 16.378 -0.518 -10.003 1.00 78.62 104 TYR A CA 1
ATOM 870 C C . TYR A 1 104 ? 14.985 0.053 -9.711 1.00 78.62 104 TYR A C 1
ATOM 872 O O . TYR A 1 104 ? 14.675 0.255 -8.537 1.00 78.62 104 TYR A O 1
ATOM 880 N N . ASP A 1 105 ? 14.136 0.232 -10.725 1.00 81.12 105 ASP A N 1
ATOM 881 C CA . ASP A 1 105 ? 12.759 0.717 -10.559 1.00 81.12 105 ASP A CA 1
ATOM 882 C C . ASP A 1 105 ? 11.893 -0.263 -9.751 1.00 81.12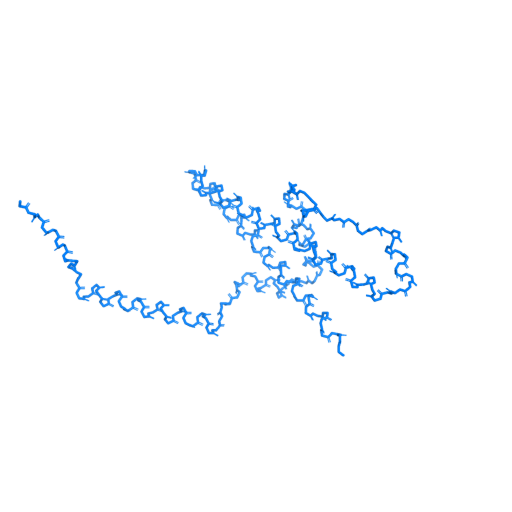 105 ASP A C 1
ATOM 884 O O . ASP A 1 105 ? 11.169 0.143 -8.837 1.00 81.12 105 ASP A O 1
ATOM 888 N N . ILE A 1 106 ? 12.012 -1.570 -10.020 1.00 81.94 106 ILE A N 1
ATOM 889 C CA . ILE A 1 106 ? 11.340 -2.618 -9.237 1.00 81.94 106 ILE A CA 1
ATOM 890 C C . ILE A 1 106 ? 11.843 -2.589 -7.793 1.00 81.94 106 ILE A C 1
ATOM 892 O O . ILE A 1 106 ?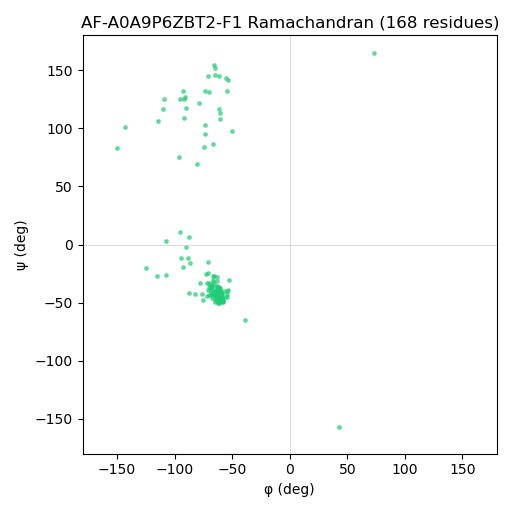 11.043 -2.546 -6.862 1.00 81.94 106 ILE A O 1
ATOM 896 N N . ALA A 1 107 ? 13.161 -2.555 -7.583 1.00 82.38 107 ALA A N 1
ATOM 897 C CA . ALA A 1 107 ? 13.733 -2.531 -6.242 1.00 82.38 107 ALA A CA 1
ATOM 898 C C . ALA A 1 107 ? 13.338 -1.264 -5.461 1.00 82.38 107 ALA A C 1
ATOM 900 O O . ALA A 1 107 ? 13.143 -1.309 -4.245 1.00 82.38 107 ALA A O 1
ATOM 901 N N . ASP A 1 108 ? 13.233 -0.117 -6.128 1.00 82.50 108 ASP A N 1
ATOM 902 C CA . ASP A 1 108 ? 12.759 1.132 -5.533 1.00 82.50 108 ASP A CA 1
ATOM 903 C C . ASP A 1 108 ? 11.267 1.057 -5.171 1.00 82.50 108 ASP A C 1
ATOM 905 O O . ASP A 1 108 ? 10.888 1.425 -4.057 1.00 82.50 108 ASP A O 1
ATOM 909 N N . THR A 1 109 ? 10.447 0.469 -6.046 1.00 84.44 109 THR A N 1
ATOM 910 C CA . THR A 1 109 ? 9.029 0.161 -5.799 1.00 84.44 109 THR A CA 1
ATOM 911 C C . THR A 1 109 ? 8.853 -0.767 -4.594 1.00 84.44 109 THR A C 1
ATOM 913 O O . THR A 1 109 ? 8.048 -0.483 -3.709 1.00 84.44 109 THR A O 1
ATOM 916 N N . THR A 1 110 ? 9.648 -1.835 -4.487 1.00 85.50 110 THR A N 1
ATOM 917 C CA . THR A 1 110 ? 9.608 -2.759 -3.343 1.00 85.50 110 THR A CA 1
ATOM 918 C C . THR A 1 110 ? 9.995 -2.061 -2.041 1.00 85.50 110 THR A C 1
ATOM 920 O O . THR A 1 110 ? 9.305 -2.197 -1.030 1.00 85.50 110 THR A O 1
ATOM 923 N N . ARG A 1 111 ? 11.072 -1.262 -2.044 1.00 84.50 111 ARG A N 1
ATOM 924 C CA . ARG A 1 111 ? 11.474 -0.480 -0.860 1.00 84.50 111 ARG A CA 1
ATOM 925 C C . ARG A 1 111 ? 10.399 0.519 -0.457 1.00 84.50 111 ARG A C 1
ATOM 927 O O . ARG A 1 111 ? 10.185 0.740 0.732 1.00 84.50 111 ARG A O 1
ATOM 934 N N . PHE A 1 112 ? 9.750 1.140 -1.434 1.00 84.81 112 PHE A N 1
ATOM 935 C CA . PHE A 1 112 ? 8.641 2.050 -1.207 1.00 84.81 112 PHE A CA 1
ATOM 936 C C . PHE A 1 112 ? 7.466 1.340 -0.526 1.00 84.81 112 PHE A C 1
ATOM 938 O O . PHE A 1 112 ? 7.012 1.797 0.520 1.00 84.81 112 PHE A O 1
ATOM 945 N N . GLN A 1 113 ? 7.039 0.190 -1.051 1.00 88.94 113 GLN A N 1
ATOM 946 C CA . GLN A 1 113 ? 5.959 -0.596 -0.454 1.00 88.94 113 GLN A CA 1
ATOM 947 C C . GLN A 1 113 ? 6.287 -1.036 0.975 1.00 88.94 113 GLN A C 1
ATOM 949 O O . GLN A 1 113 ? 5.451 -0.896 1.865 1.00 88.94 113 GLN A O 1
ATOM 954 N N . ALA A 1 114 ? 7.520 -1.489 1.218 1.00 88.06 114 ALA A N 1
ATOM 955 C CA . ALA A 1 114 ? 7.975 -1.873 2.550 1.00 88.06 114 ALA A CA 1
ATOM 956 C C . ALA A 1 114 ? 7.920 -0.703 3.547 1.00 88.06 114 ALA A C 1
ATOM 958 O O . ALA A 1 114 ? 7.499 -0.890 4.683 1.00 88.06 114 ALA A O 1
ATOM 959 N N . LYS A 1 115 ? 8.294 0.516 3.131 1.00 87.75 115 LYS A N 1
ATOM 960 C CA . LYS A 1 115 ? 8.211 1.711 3.991 1.00 87.75 115 LYS A CA 1
ATOM 961 C C . LYS A 1 115 ? 6.779 2.005 4.420 1.00 87.75 115 LYS A C 1
ATOM 963 O O . LYS A 1 115 ? 6.532 2.165 5.608 1.00 87.75 115 LYS A O 1
ATOM 968 N N . PHE A 1 116 ? 5.840 2.017 3.478 1.00 89.62 116 PHE A N 1
ATOM 969 C CA . PHE A 1 116 ? 4.434 2.267 3.800 1.00 89.62 116 PHE A CA 1
ATOM 970 C C . PHE A 1 116 ? 3.806 1.142 4.621 1.00 89.62 116 PHE A C 1
ATOM 972 O O . PHE A 1 116 ? 3.025 1.419 5.525 1.00 89.62 116 PHE A O 1
ATOM 979 N N . ALA A 1 117 ? 4.174 -0.116 4.364 1.00 91.50 117 ALA A N 1
ATOM 980 C CA . ALA A 1 117 ? 3.748 -1.233 5.200 1.00 91.50 117 ALA A CA 1
ATOM 981 C C . ALA A 1 117 ? 4.234 -1.070 6.653 1.00 91.50 117 ALA A C 1
ATOM 983 O O . ALA A 1 117 ? 3.468 -1.311 7.585 1.00 91.50 117 ALA A O 1
ATOM 984 N N . THR A 1 118 ? 5.469 -0.595 6.853 1.00 91.75 118 THR A N 1
ATOM 985 C CA . THR A 1 118 ? 5.996 -0.258 8.184 1.00 91.75 118 THR A CA 1
ATOM 986 C C . THR A 1 118 ? 5.234 0.902 8.825 1.00 91.75 118 THR A C 1
ATOM 988 O O . THR A 1 118 ? 4.893 0.804 10.000 1.00 91.75 118 THR A O 1
ATOM 991 N N . GLU A 1 119 ? 4.912 1.968 8.081 1.00 91.69 119 GLU A N 1
ATOM 992 C CA . GLU A 1 119 ? 4.099 3.084 8.601 1.00 91.69 119 GLU A CA 1
ATOM 993 C C . GLU A 1 119 ? 2.736 2.603 9.089 1.00 91.69 119 GLU A C 1
ATOM 995 O O . GLU A 1 119 ? 2.353 2.891 10.221 1.00 91.69 119 GLU A O 1
ATOM 1000 N N . ILE A 1 120 ? 2.042 1.815 8.266 1.00 94.25 120 ILE A N 1
ATOM 1001 C CA . ILE A 1 120 ? 0.744 1.228 8.605 1.00 94.25 120 ILE A CA 1
ATOM 1002 C C . ILE A 1 120 ? 0.869 0.361 9.860 1.00 94.25 120 ILE A C 1
ATOM 1004 O O . ILE A 1 120 ? 0.064 0.488 10.779 1.00 94.25 120 ILE A O 1
ATOM 1008 N N . TYR A 1 121 ? 1.897 -0.487 9.939 1.00 93.50 121 TYR A N 1
ATOM 1009 C CA . TYR A 1 121 ? 2.140 -1.317 11.116 1.00 93.50 121 TYR A CA 1
ATOM 1010 C C . TYR A 1 121 ? 2.348 -0.478 12.386 1.00 93.50 121 TYR A C 1
ATOM 1012 O O . TYR A 1 121 ? 1.739 -0.770 13.413 1.00 93.50 121 TYR A O 1
ATOM 1020 N N . GLU A 1 122 ? 3.166 0.576 12.328 1.00 93.62 122 GLU A N 1
ATOM 1021 C CA . GLU A 1 122 ? 3.394 1.475 13.465 1.00 93.62 122 GLU A CA 1
ATOM 1022 C C . GLU A 1 122 ? 2.108 2.167 13.925 1.00 93.62 122 GLU A C 1
ATOM 1024 O O . GLU A 1 122 ? 1.860 2.266 15.127 1.00 93.62 122 GLU A O 1
ATOM 1029 N N . GLU A 1 123 ? 1.290 2.642 12.984 1.00 92.88 123 GLU A N 1
ATOM 1030 C CA . GLU A 1 123 ? 0.025 3.313 13.288 1.00 92.88 123 GLU A CA 1
ATOM 1031 C C . GLU A 1 123 ? -0.980 2.357 13.936 1.00 92.88 123 GLU A C 1
ATOM 1033 O O . GLU A 1 123 ? -1.584 2.693 14.956 1.00 92.88 123 GLU A O 1
ATOM 1038 N N . LEU A 1 124 ? -1.089 1.129 13.422 1.00 93.69 124 LEU A N 1
ATOM 1039 C CA . LEU A 1 124 ? -1.929 0.095 14.023 1.00 93.69 124 LEU A CA 1
ATOM 1040 C C . LEU A 1 124 ? -1.432 -0.303 15.419 1.00 93.69 124 LEU A C 1
ATOM 1042 O O . LEU A 1 124 ? -2.234 -0.422 16.343 1.00 93.69 124 LEU A O 1
ATOM 1046 N N . GLN A 1 125 ? -0.118 -0.463 15.611 1.00 94.19 125 GLN A N 1
ATOM 1047 C CA . GLN A 1 125 ? 0.455 -0.741 16.933 1.00 94.19 125 GLN A CA 1
ATOM 1048 C C . GLN A 1 125 ? 0.192 0.398 17.920 1.00 94.19 125 GLN A C 1
ATOM 1050 O O . GLN A 1 125 ? -0.112 0.141 19.085 1.00 94.19 125 GLN A O 1
ATOM 1055 N N . TYR A 1 126 ? 0.269 1.651 17.467 1.00 91.62 126 TYR A N 1
ATOM 1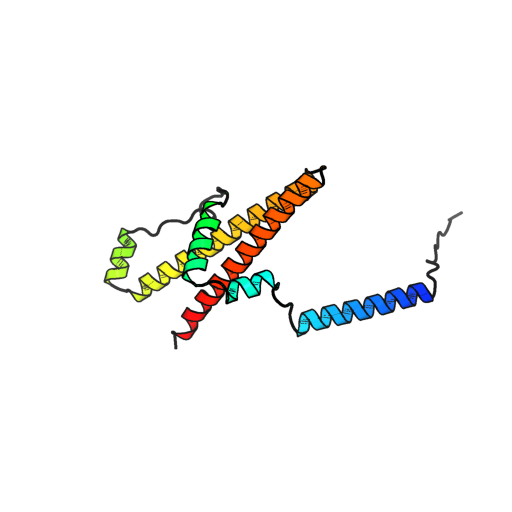056 C CA . TYR A 1 126 ? -0.051 2.805 18.299 1.00 91.62 126 TYR A CA 1
ATOM 1057 C C . TYR A 1 126 ? -1.504 2.759 18.784 1.00 91.62 126 TYR A C 1
ATOM 1059 O O . TYR A 1 126 ? -1.750 2.900 19.983 1.00 91.62 126 TYR A O 1
ATOM 1067 N N . VAL A 1 127 ? -2.454 2.492 17.884 1.00 92.44 127 VAL A N 1
ATOM 1068 C CA . VAL A 1 127 ? -3.874 2.351 18.242 1.00 92.44 127 VAL A CA 1
ATOM 1069 C C . VAL A 1 127 ? -4.084 1.188 19.213 1.00 92.44 127 VAL A C 1
ATOM 1071 O O . VAL A 1 127 ? -4.770 1.352 20.215 1.00 92.44 127 VAL A O 1
ATOM 1074 N N . LEU A 1 128 ? -3.460 0.032 18.972 1.00 89.62 128 LEU A N 1
ATOM 1075 C CA . LEU A 1 128 ? -3.633 -1.151 19.823 1.00 89.62 128 LEU A CA 1
ATOM 1076 C C . LEU A 1 128 ? -3.055 -0.986 21.234 1.00 89.62 128 LEU A C 1
ATOM 1078 O O . LEU A 1 128 ? -3.597 -1.551 22.180 1.00 89.62 128 LEU A O 1
ATOM 1082 N N . GLN A 1 129 ? -1.937 -0.271 21.378 1.00 89.94 129 GLN A N 1
ATOM 1083 C CA . GLN A 1 129 ? -1.171 -0.255 22.629 1.00 89.94 129 GLN A CA 1
ATOM 1084 C C . GLN A 1 129 ? -1.274 1.048 23.421 1.00 89.94 129 GLN A C 1
ATOM 1086 O O . GLN A 1 129 ? -1.007 1.041 24.623 1.00 89.94 129 GLN A O 1
ATOM 1091 N N . ARG A 1 130 ? -1.545 2.183 22.765 1.00 79.12 130 ARG A N 1
ATOM 1092 C CA . ARG A 1 130 ? -1.299 3.510 23.357 1.00 79.12 130 ARG A CA 1
ATOM 1093 C C . ARG A 1 130 ? -2.501 4.436 23.385 1.00 79.12 130 ARG A C 1
ATOM 1095 O O . ARG A 1 130 ? -2.482 5.367 24.187 1.00 79.12 130 ARG A O 1
ATOM 1102 N N . THR A 1 131 ? -3.521 4.212 22.561 1.00 77.44 131 THR A N 1
ATOM 1103 C CA . THR A 1 131 ? -4.690 5.093 22.567 1.00 77.44 131 THR A CA 1
ATOM 1104 C C . THR A 1 131 ? -5.758 4.560 23.523 1.00 77.44 131 THR A C 1
ATOM 1106 O O . THR A 1 131 ? -6.195 3.417 23.433 1.00 77.44 131 THR A O 1
ATOM 1109 N N . ASN A 1 132 ? -6.184 5.406 24.458 1.00 78.62 132 ASN A N 1
ATOM 1110 C CA . ASN A 1 132 ? -7.350 5.156 25.314 1.00 78.62 132 ASN A CA 1
ATOM 1111 C C . ASN A 1 132 ? -8.533 6.057 24.919 1.00 78.62 132 ASN A C 1
ATOM 1113 O O . ASN A 1 132 ? -9.575 6.045 25.573 1.00 78.62 132 ASN A O 1
ATOM 1117 N N . ILE A 1 133 ? -8.364 6.862 23.863 1.00 89.00 133 ILE A N 1
ATOM 1118 C CA . ILE A 1 133 ? -9.331 7.849 23.394 1.00 89.00 133 ILE A CA 1
ATOM 1119 C C . ILE A 1 133 ? -9.896 7.358 22.064 1.00 89.00 133 ILE A C 1
ATOM 1121 O O . ILE A 1 133 ? -9.184 7.240 21.071 1.00 89.00 133 ILE A O 1
ATOM 1125 N N . LEU A 1 134 ? -11.202 7.089 22.040 1.00 88.75 134 LEU A N 1
ATOM 1126 C CA . LEU A 1 134 ? -11.871 6.531 20.863 1.00 88.75 134 LEU A CA 1
ATOM 1127 C C . LEU A 1 134 ? -11.767 7.440 19.629 1.00 88.75 134 LEU A C 1
ATOM 1129 O O . LEU A 1 134 ? -11.639 6.941 18.515 1.00 88.75 134 LEU A O 1
ATOM 1133 N N . GLU A 1 135 ? -11.835 8.758 19.817 1.00 90.94 135 GLU A N 1
ATOM 1134 C CA . GLU A 1 135 ? -11.802 9.709 18.701 1.00 90.94 135 GLU A CA 1
ATOM 1135 C C . GLU A 1 135 ? -10.420 9.767 18.037 1.00 90.94 135 GLU A C 1
ATOM 1137 O O . GLU A 1 135 ? -10.319 9.679 16.817 1.00 90.94 135 GLU A O 1
ATOM 1142 N N . GLU A 1 136 ? -9.352 9.790 18.839 1.00 90.44 136 GLU A N 1
ATOM 1143 C CA . GLU A 1 136 ? -7.973 9.708 18.346 1.00 90.44 136 GLU A CA 1
ATOM 1144 C C . GLU A 1 136 ? -7.728 8.379 17.612 1.00 90.44 136 GLU A C 1
ATOM 1146 O O . GLU A 1 136 ? -7.165 8.359 16.517 1.00 90.44 136 GLU A O 1
ATOM 1151 N N . ALA A 1 137 ? -8.225 7.266 18.166 1.00 91.56 137 ALA A N 1
ATOM 1152 C CA . ALA A 1 137 ? -8.161 5.959 17.517 1.00 91.56 137 ALA A CA 1
ATOM 1153 C C . ALA A 1 137 ? -8.812 5.977 16.128 1.00 91.56 137 ALA A C 1
ATOM 1155 O O . ALA A 1 137 ? -8.255 5.447 15.167 1.00 91.56 137 ALA A O 1
ATOM 1156 N N . ARG A 1 138 ? -9.999 6.587 16.019 1.00 92.12 138 ARG A N 1
ATOM 1157 C CA . ARG A 1 138 ? -10.750 6.684 14.762 1.00 92.12 138 ARG A CA 1
ATOM 1158 C C . ARG A 1 138 ? -10.020 7.522 13.728 1.00 92.12 138 ARG A C 1
ATOM 1160 O O . ARG A 1 138 ? -9.929 7.083 12.585 1.00 92.12 138 ARG A O 1
ATOM 1167 N N . GLU A 1 139 ? -9.490 8.678 14.116 1.00 93.50 139 GLU A N 1
ATOM 1168 C CA . GLU A 1 139 ? -8.735 9.545 13.208 1.00 93.50 139 GLU A CA 1
ATOM 1169 C C . GLU A 1 139 ? -7.506 8.816 12.645 1.00 93.50 139 GLU A C 1
ATOM 1171 O O . GLU A 1 139 ? -7.282 8.802 11.430 1.00 93.50 139 GLU A O 1
ATOM 1176 N N . ILE A 1 140 ? -6.749 8.132 13.512 1.00 92.69 140 ILE A N 1
ATOM 1177 C CA . ILE A 1 140 ? -5.582 7.354 13.090 1.00 92.69 140 ILE A CA 1
ATOM 1178 C C . ILE A 1 140 ? -6.011 6.229 12.149 1.00 92.69 140 ILE A C 1
ATOM 1180 O O . ILE A 1 140 ? -5.465 6.129 11.056 1.00 92.69 140 ILE A O 1
ATOM 1184 N N . LEU A 1 141 ? -7.029 5.439 12.504 1.00 94.00 141 LEU A N 1
ATOM 1185 C CA . LEU A 1 141 ? -7.511 4.339 11.663 1.00 94.00 141 LEU A CA 1
ATOM 1186 C C . LEU A 1 141 ? -8.016 4.810 10.295 1.00 94.00 141 LEU A C 1
ATOM 1188 O O . LEU A 1 141 ? -7.756 4.141 9.295 1.00 94.00 141 LEU A O 1
ATOM 1192 N N . GLN A 1 142 ? -8.706 5.951 10.219 1.00 94.06 142 GLN A N 1
ATOM 1193 C CA . GLN A 1 142 ? -9.138 6.532 8.944 1.00 94.06 142 GLN A CA 1
ATOM 1194 C C . GLN A 1 142 ? -7.936 6.876 8.063 1.00 94.06 142 GLN A C 1
ATOM 1196 O O . GLN A 1 142 ? -7.897 6.497 6.890 1.00 94.06 142 GLN A O 1
ATOM 1201 N N . ARG A 1 143 ? -6.919 7.530 8.636 1.00 92.31 143 ARG A N 1
ATOM 1202 C CA . ARG A 1 143 ? -5.680 7.849 7.921 1.00 92.31 143 ARG A CA 1
ATOM 1203 C C . ARG A 1 143 ? -4.936 6.588 7.478 1.00 92.31 143 ARG A C 1
ATOM 1205 O O . ARG A 1 143 ? -4.540 6.506 6.317 1.00 92.31 143 ARG A O 1
ATOM 1212 N N . THR A 1 144 ? -4.781 5.606 8.365 1.00 93.81 144 THR A N 1
ATOM 1213 C CA . THR A 1 144 ? -4.107 4.335 8.069 1.00 93.81 144 THR A CA 1
ATOM 1214 C C . THR A 1 144 ? -4.841 3.557 6.975 1.0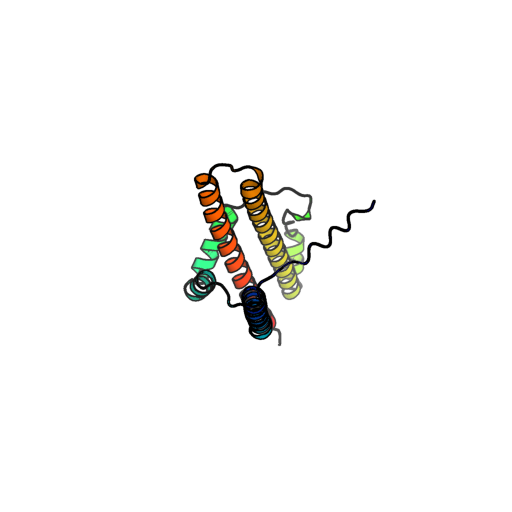0 93.81 144 THR A C 1
ATOM 1216 O O . THR A 1 144 ? -4.209 2.982 6.089 1.00 93.81 144 THR A O 1
ATOM 1219 N N . THR A 1 145 ? -6.178 3.577 6.985 1.00 93.94 145 THR A N 1
ATOM 1220 C CA . THR A 1 145 ? -7.010 2.945 5.949 1.00 93.94 145 THR A CA 1
ATOM 1221 C C . THR A 1 145 ? -6.794 3.613 4.594 1.00 93.94 145 THR A C 1
ATOM 1223 O O . THR A 1 145 ? -6.571 2.925 3.600 1.00 93.94 145 THR A O 1
ATOM 1226 N N . GLU A 1 146 ? -6.779 4.948 4.544 1.00 92.88 146 GLU A N 1
ATOM 1227 C CA . GLU A 1 146 ? -6.497 5.678 3.305 1.00 92.88 146 GLU A CA 1
ATOM 1228 C C . GLU A 1 146 ? -5.076 5.397 2.795 1.00 92.88 146 GLU A C 1
ATOM 1230 O O . GLU A 1 146 ? -4.889 5.141 1.605 1.00 92.88 146 GLU A O 1
ATOM 1235 N N . GLN A 1 147 ? -4.070 5.376 3.676 1.00 92.00 147 GLN A N 1
ATOM 1236 C CA . GLN A 1 147 ? -2.701 5.007 3.302 1.00 92.00 147 GLN A CA 1
ATOM 1237 C C . GLN A 1 147 ? -2.622 3.582 2.746 1.00 92.00 147 GLN A C 1
ATOM 1239 O O . GLN A 1 147 ? -1.976 3.362 1.721 1.00 92.00 147 GLN A O 1
ATOM 1244 N N . SER A 1 148 ? -3.302 2.627 3.383 1.00 94.31 148 SER A N 1
ATOM 1245 C CA . SER A 1 148 ? -3.375 1.238 2.925 1.00 94.31 148 SER A CA 1
ATOM 1246 C C . SER A 1 148 ? -4.026 1.134 1.544 1.00 94.31 148 SER A C 1
ATOM 1248 O O . SER A 1 148 ? -3.471 0.500 0.645 1.00 94.31 148 SER A O 1
ATOM 1250 N N . LYS A 1 149 ? -5.134 1.852 1.326 1.00 93.44 149 LYS A N 1
ATOM 1251 C CA . LYS A 1 149 ? -5.811 1.935 0.027 1.00 93.44 149 LYS A CA 1
ATOM 1252 C C . LYS A 1 149 ? -4.880 2.470 -1.063 1.00 93.44 149 LYS A C 1
ATOM 1254 O O . LYS A 1 149 ? -4.744 1.853 -2.117 1.00 93.44 149 LYS A O 1
ATOM 1259 N N . ARG A 1 150 ? -4.191 3.589 -0.808 1.00 92.00 150 ARG A N 1
ATOM 1260 C CA . ARG A 1 150 ? -3.240 4.189 -1.764 1.00 92.00 150 ARG A CA 1
ATOM 1261 C C . ARG A 1 150 ? -2.067 3.264 -2.066 1.00 92.00 150 ARG A C 1
ATOM 1263 O O . ARG A 1 150 ? -1.652 3.173 -3.219 1.00 92.00 150 ARG A O 1
ATOM 1270 N N . LEU A 1 151 ? -1.558 2.559 -1.056 1.00 93.38 151 LEU A N 1
ATOM 1271 C CA . LEU A 1 151 ? -0.503 1.566 -1.230 1.00 93.38 151 LEU A CA 1
ATOM 1272 C C . LEU A 1 151 ? -0.961 0.400 -2.120 1.00 93.38 151 LEU A C 1
ATOM 1274 O O . LEU A 1 151 ? -0.214 -0.009 -3.010 1.00 93.38 151 LEU A O 1
ATOM 1278 N N . ALA A 1 152 ? -2.181 -0.103 -1.915 1.00 93.06 152 ALA A N 1
ATOM 1279 C CA . ALA A 1 152 ? -2.755 -1.170 -2.730 1.00 93.06 152 ALA A CA 1
ATOM 1280 C C . ALA A 1 152 ? -2.935 -0.735 -4.194 1.00 93.06 152 ALA A C 1
ATOM 1282 O O . ALA A 1 152 ? -2.478 -1.429 -5.101 1.00 93.06 152 ALA A O 1
ATOM 1283 N N . ILE A 1 153 ? -3.511 0.449 -4.425 1.00 91.81 153 ILE A N 1
ATOM 1284 C CA . ILE A 1 153 ? -3.684 1.036 -5.765 1.00 91.81 153 ILE A CA 1
ATOM 1285 C C . ILE A 1 153 ? -2.332 1.205 -6.466 1.00 91.81 153 ILE A C 1
ATOM 1287 O O . ILE A 1 153 ? -2.171 0.794 -7.615 1.00 91.81 153 ILE A O 1
ATOM 1291 N N . PHE A 1 154 ? -1.333 1.743 -5.759 1.00 89.81 154 PHE A N 1
ATOM 1292 C CA . PHE A 1 154 ? 0.026 1.857 -6.282 1.00 89.81 154 PHE A CA 1
ATOM 1293 C C . PHE A 1 154 ? 0.597 0.492 -6.681 1.00 89.81 154 PHE A C 1
ATOM 1295 O O . PHE A 1 154 ? 1.099 0.346 -7.793 1.00 89.81 154 PHE A O 1
ATOM 1302 N N . GLY A 1 155 ? 0.492 -0.518 -5.813 1.00 89.94 155 GLY A N 1
ATOM 1303 C CA . GLY A 1 155 ? 0.975 -1.867 -6.111 1.00 89.94 155 GLY A CA 1
ATOM 1304 C C . GLY A 1 155 ? 0.314 -2.489 -7.343 1.00 89.94 155 GLY A C 1
ATOM 1305 O O . GLY A 1 155 ? 1.008 -3.059 -8.181 1.00 89.94 155 GLY A O 1
ATOM 1306 N N . LEU A 1 156 ? -1.001 -2.324 -7.491 1.00 90.94 156 LEU A N 1
ATOM 1307 C CA . LEU A 1 156 ? -1.762 -2.863 -8.622 1.00 90.94 156 LEU A CA 1
ATOM 1308 C C . LEU A 1 156 ? -1.426 -2.159 -9.944 1.00 90.94 156 LEU A C 1
ATOM 1310 O O . LEU A 1 156 ? -1.270 -2.819 -10.970 1.00 90.94 156 LEU A O 1
ATOM 1314 N N . ILE A 1 157 ? -1.235 -0.838 -9.931 1.00 88.44 157 ILE A N 1
ATOM 1315 C CA . ILE A 1 157 ? -0.785 -0.093 -11.119 1.00 88.44 157 ILE A CA 1
ATOM 1316 C C . ILE A 1 157 ? 0.631 -0.519 -11.518 1.00 88.44 157 ILE A C 1
ATOM 1318 O O . ILE A 1 157 ? 0.901 -0.729 -12.701 1.00 88.44 157 ILE A O 1
ATOM 1322 N N . GLN A 1 158 ? 1.527 -0.707 -10.545 1.00 86.44 158 GLN A N 1
ATOM 1323 C CA . GLN A 1 158 ? 2.872 -1.212 -10.820 1.00 86.44 158 GLN A CA 1
ATOM 1324 C C . GLN A 1 158 ? 2.844 -2.626 -11.404 1.00 86.44 158 GLN A C 1
ATOM 1326 O O . GLN A 1 158 ? 3.580 -2.888 -12.349 1.00 86.44 158 GLN A O 1
ATOM 1331 N N . ALA A 1 159 ? 1.960 -3.505 -10.925 1.00 85.56 159 ALA A N 1
ATOM 1332 C CA . ALA A 1 159 ? 1.766 -4.831 -11.511 1.00 85.56 159 ALA A CA 1
ATOM 1333 C C . ALA A 1 159 ? 1.254 -4.754 -12.962 1.00 85.56 159 ALA A C 1
ATOM 1335 O O . ALA A 1 159 ? 1.806 -5.408 -13.843 1.00 85.56 159 ALA A O 1
ATOM 1336 N N . LYS A 1 160 ? 0.279 -3.880 -13.250 1.00 83.81 160 LYS A N 1
ATOM 1337 C CA . LYS A 1 160 ? -0.231 -3.647 -14.614 1.00 83.81 160 LYS A CA 1
ATOM 1338 C C . LYS A 1 160 ? 0.859 -3.138 -15.567 1.00 83.81 160 LYS A C 1
ATOM 1340 O O . LYS A 1 160 ? 0.942 -3.568 -16.717 1.00 83.81 160 LYS A O 1
ATOM 1345 N N . ASN A 1 161 ? 1.722 -2.240 -15.091 1.00 78.94 161 ASN A N 1
ATOM 1346 C CA . ASN A 1 161 ? 2.885 -1.767 -15.849 1.00 78.94 161 ASN A CA 1
ATOM 1347 C C . ASN A 1 161 ? 3.938 -2.880 -16.021 1.00 78.94 161 ASN A C 1
ATOM 1349 O O . ASN A 1 161 ? 4.519 -3.008 -17.097 1.00 78.94 161 ASN A O 1
ATOM 1353 N N . GLN A 1 162 ? 4.098 -3.704 -14.979 1.00 76.94 162 GLN A N 1
ATOM 1354 C CA . GLN A 1 162 ? 4.745 -5.021 -14.914 1.00 76.94 162 GLN A CA 1
ATOM 1355 C C . GLN A 1 162 ? 4.456 -5.881 -16.158 1.00 76.94 162 GLN A C 1
ATOM 1357 O O . GLN A 1 162 ? 5.327 -6.206 -16.969 1.00 76.94 162 GLN A O 1
ATOM 1362 N N . GLU A 1 163 ? 3.178 -6.224 -16.308 1.00 73.81 163 GLU A N 1
ATOM 1363 C CA . GLU A 1 163 ? 2.668 -7.161 -17.312 1.00 73.81 163 GLU A CA 1
ATOM 1364 C C . GLU A 1 163 ? 2.783 -6.648 -18.744 1.00 73.81 163 GLU A C 1
ATOM 1366 O O . GLU A 1 163 ? 3.143 -7.415 -19.641 1.00 73.81 163 GLU A O 1
ATOM 1371 N N . ARG A 1 164 ? 2.549 -5.345 -18.973 1.00 61.69 164 ARG A N 1
ATOM 1372 C CA . ARG A 1 164 ? 2.701 -4.736 -20.308 1.00 61.69 164 ARG A CA 1
ATOM 1373 C C . ARG A 1 164 ? 4.077 -5.023 -20.904 1.00 61.69 164 ARG A C 1
ATOM 1375 O O . ARG A 1 164 ? 4.184 -5.143 -22.114 1.00 61.69 164 ARG A O 1
ATOM 1382 N N . ILE A 1 165 ? 5.115 -5.167 -20.083 1.00 55.94 165 ILE A N 1
ATOM 1383 C CA . ILE A 1 165 ? 6.491 -5.395 -20.538 1.00 55.94 165 ILE A CA 1
ATOM 1384 C C . ILE A 1 165 ? 6.726 -6.852 -20.966 1.00 55.94 165 ILE A C 1
ATOM 1386 O O . ILE A 1 165 ? 7.491 -7.085 -21.899 1.00 55.94 165 ILE A O 1
ATOM 1390 N N . VAL A 1 166 ? 6.070 -7.828 -20.328 1.00 53.38 166 VAL A N 1
ATOM 1391 C CA . VAL A 1 166 ? 6.240 -9.263 -20.634 1.00 53.38 166 VAL A CA 1
ATOM 1392 C C . VAL A 1 166 ? 5.630 -9.616 -21.995 1.00 53.38 166 VAL A C 1
ATOM 1394 O O . VAL A 1 166 ? 6.175 -10.440 -22.723 1.00 53.38 166 VAL A O 1
ATOM 1397 N N . VAL A 1 167 ? 4.540 -8.946 -22.379 1.00 45.75 167 VAL A N 1
ATOM 1398 C CA . VAL A 1 167 ? 3.807 -9.229 -23.627 1.00 45.75 167 VAL A CA 1
ATOM 1399 C C . VAL A 1 167 ? 4.553 -8.756 -24.886 1.00 45.75 167 VAL A C 1
ATOM 1401 O O . VAL A 1 167 ? 4.383 -9.350 -25.944 1.00 45.75 167 VAL A O 1
ATOM 1404 N N . PHE A 1 168 ? 5.427 -7.747 -24.795 1.00 40.94 168 PHE A N 1
ATOM 1405 C CA . PHE A 1 168 ? 6.236 -7.274 -25.936 1.00 40.94 168 PHE A CA 1
ATOM 1406 C C . PHE A 1 168 ? 7.567 -8.032 -26.121 1.00 40.94 168 PHE A C 1
ATOM 1408 O O . PHE A 1 168 ? 8.391 -7.628 -26.938 1.00 40.94 168 PHE A O 1
ATOM 1415 N N . GLY A 1 169 ? 7.801 -9.104 -25.355 1.00 42.59 169 GLY A N 1
ATOM 1416 C CA . GLY A 1 169 ? 9.011 -9.932 -25.419 1.00 42.59 169 GLY A CA 1
ATOM 1417 C C . GLY A 1 169 ? 8.911 -11.192 -26.294 1.00 42.59 169 GLY A C 1
ATOM 1418 O O . GLY A 1 169 ? 9.805 -12.036 -26.207 1.00 42.59 169 GLY A O 1
ATOM 1419 N N . HIS A 1 170 ? 7.845 -11.345 -27.090 1.00 38.56 170 HIS A N 1
ATOM 1420 C CA . HIS A 1 170 ? 7.631 -12.473 -28.009 1.00 38.56 170 HIS A CA 1
ATOM 1421 C C . HIS A 1 170 ? 7.569 -12.034 -29.470 1.00 38.56 170 HIS A C 1
ATOM 1423 O O . HIS A 1 170 ? 6.836 -11.064 -29.766 1.00 38.56 170 HIS A O 1
#

Solvent-accessible surface area (backbone atoms only — not comparable to full-atom values): 10110 Å² total; per-residue (Å²): 136,84,84,79,83,75,80,71,80,83,68,51,70,69,57,50,50,52,50,50,53,52,46,52,52,52,50,51,51,53,49,48,39,69,73,72,49,77,79,78,56,65,75,52,53,50,51,67,71,75,48,51,73,70,56,49,54,52,51,48,54,55,54,63,69,70,57,82,88,70,88,52,79,77,77,57,47,85,79,77,77,56,68,67,61,50,54,55,43,43,75,76,36,52,70,59,41,54,53,51,53,50,53,52,52,52,53,47,51,52,45,50,51,52,50,52,53,48,51,44,50,54,54,52,50,42,45,75,75,69,54,91,46,69,66,62,39,49,56,50,50,53,52,43,49,52,53,49,51,53,51,49,48,51,52,53,53,52,48,56,59,52,51,63,57,63,69,74,73,116

Mean predicted aligned error: 12.78 Å

Nearest PDB structures (foldseek):
  4tpj-assembly1_A  TM=4.826E-01  e=6.482E+00  Shewanella oneidensis MR-1

Foldseek 3Di:
DDDPPPPPPPQPPVNVVVVVVVVVVVVVVVVCCVVVPDDDDPVLVCCLVVADPVRLVVLVVVLLVPFDDDDDPPQLDQDDDPPVVLVVCCVPPVPVSVVVVVVSVVSVLVSSLVRLVVVLVVLVCCLVPPDPDVVVSVVSVVVSVVSVSSSVSSVVVVVVVVVVVVVVPD